Protein AF-A0A6J7C1I2-F1 (afdb_monomer_lite)

Radius of gyration: 15.37 Å; chains: 1; bounding box: 39×38×32 Å

Foldseek 3Di:
DPLVVVLLVLLVVLVVVLVVVCVVCVVVVNNVVQCPPPVCNVCVSLVSLLVVCVVVVDQSCVVVVPDDPDSSCSSNVSSVSSNVCNVVSVVVVVVVVVVVVD

Structure (mmCIF, N/CA/C/O backbone):
data_AF-A0A6J7C1I2-F1
#
_entry.id   AF-A0A6J7C1I2-F1
#
loop_
_atom_site.group_PDB
_atom_site.id
_atom_site.type_symbol
_atom_site.label_atom_id
_atom_site.label_alt_id
_atom_site.label_comp_id
_atom_site.label_asym_id
_atom_site.label_entity_id
_atom_site.label_seq_id
_atom_site.pdbx_PDB_ins_code
_atom_site.Cartn_x
_atom_site.Cartn_y
_atom_site.Cartn_z
_atom_site.occupancy
_atom_site.B_iso_or_equiv
_atom_site.auth_seq_id
_atom_site.auth_comp_id
_atom_site.auth_asym_id
_atom_site.auth_atom_id
_atom_site.pdbx_PDB_model_num
ATOM 1 N N . MET A 1 1 ? 11.509 5.685 -17.266 1.00 58.91 1 MET A N 1
ATOM 2 C CA . MET A 1 1 ? 12.083 6.932 -16.703 1.00 58.91 1 MET A CA 1
ATOM 3 C C . MET A 1 1 ? 10.887 7.762 -16.226 1.00 58.91 1 MET A C 1
ATOM 5 O O . MET A 1 1 ? 10.207 8.305 -17.073 1.00 58.91 1 MET A O 1
ATOM 9 N N . TYR A 1 2 ? 10.330 7.651 -15.015 1.00 68.88 2 TYR A N 1
ATOM 10 C CA . TYR A 1 2 ? 10.848 7.850 -13.654 1.00 68.88 2 TYR A CA 1
ATOM 11 C C . TYR A 1 2 ? 10.255 6.799 -12.698 1.00 68.88 2 TYR A C 1
ATOM 13 O O . TYR A 1 2 ? 9.382 7.084 -11.879 1.00 68.88 2 TYR A O 1
ATOM 21 N N . THR A 1 3 ? 10.678 5.547 -12.833 1.00 79.19 3 THR A N 1
ATOM 22 C CA . THR A 1 3 ? 9.947 4.428 -12.232 1.00 79.19 3 THR A CA 1
ATOM 23 C C . THR A 1 3 ? 9.939 4.455 -10.699 1.00 79.19 3 THR A C 1
ATOM 25 O O . THR A 1 3 ? 8.926 4.143 -10.086 1.00 79.19 3 THR A O 1
ATOM 28 N N . LEU A 1 4 ? 11.022 4.933 -10.076 1.00 80.12 4 LEU A N 1
ATOM 29 C CA . LEU A 1 4 ? 11.068 5.181 -8.628 1.00 80.12 4 LEU A CA 1
ATOM 30 C C . LEU A 1 4 ? 10.111 6.287 -8.187 1.00 80.12 4 LEU A C 1
ATOM 32 O O . LEU A 1 4 ? 9.401 6.121 -7.204 1.00 80.12 4 LEU A O 1
ATOM 36 N N . GLY A 1 5 ? 10.062 7.398 -8.929 1.00 81.44 5 GLY A N 1
ATOM 37 C CA . GLY A 1 5 ? 9.155 8.507 -8.631 1.00 81.44 5 GLY A CA 1
ATOM 38 C C . GLY A 1 5 ? 7.690 8.079 -8.692 1.00 81.44 5 GLY A C 1
ATOM 39 O O . GLY A 1 5 ? 6.905 8.457 -7.830 1.00 81.44 5 GLY A O 1
ATOM 40 N N . ALA A 1 6 ? 7.336 7.221 -9.653 1.00 84.12 6 ALA A N 1
ATOM 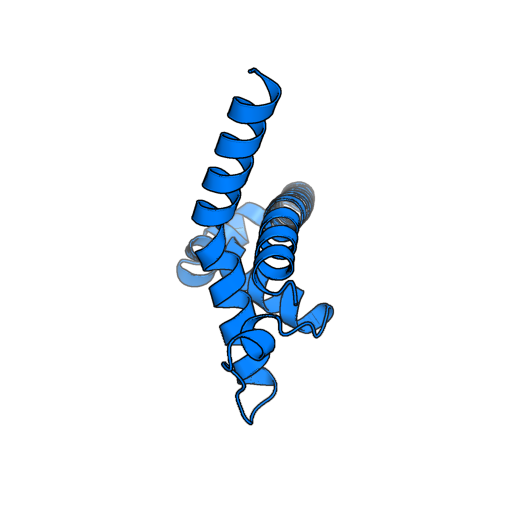41 C CA . ALA A 1 6 ? 5.994 6.655 -9.753 1.00 84.12 6 ALA A CA 1
ATOM 42 C C . ALA A 1 6 ? 5.640 5.768 -8.546 1.00 84.12 6 ALA A C 1
ATOM 44 O O . ALA A 1 6 ? 4.551 5.903 -7.997 1.00 84.12 6 ALA A O 1
ATOM 45 N N . ILE A 1 7 ? 6.559 4.905 -8.097 1.00 84.56 7 ILE A N 1
ATOM 46 C CA . ILE A 1 7 ? 6.351 4.056 -6.909 1.00 84.56 7 ILE A CA 1
ATOM 47 C C . ILE A 1 7 ? 6.175 4.922 -5.655 1.00 84.56 7 ILE A C 1
ATOM 49 O O . ILE A 1 7 ? 5.255 4.692 -4.875 1.00 84.56 7 ILE A O 1
ATOM 53 N N . LEU A 1 8 ? 6.999 5.962 -5.500 1.00 85.50 8 LEU A N 1
ATOM 54 C CA . LEU A 1 8 ? 6.903 6.903 -4.383 1.00 85.50 8 LEU A CA 1
ATOM 55 C C . LEU A 1 8 ? 5.574 7.665 -4.378 1.00 85.50 8 LEU A C 1
ATOM 57 O O . LEU A 1 8 ? 4.926 7.745 -3.337 1.00 85.50 8 LEU A O 1
ATOM 61 N N . LEU A 1 9 ? 5.132 8.180 -5.529 1.00 86.94 9 LEU A N 1
ATOM 62 C CA . LEU A 1 9 ? 3.836 8.856 -5.655 1.00 86.94 9 LEU A CA 1
ATOM 63 C C . LEU A 1 9 ? 2.673 7.920 -5.312 1.00 86.94 9 LEU A C 1
ATOM 65 O O . LEU A 1 9 ? 1.751 8.320 -4.602 1.00 86.94 9 LEU A O 1
ATOM 69 N N . LEU A 1 10 ? 2.732 6.665 -5.759 1.00 86.50 10 LEU A N 1
ATOM 70 C CA . LEU A 1 10 ? 1.720 5.659 -5.437 1.00 86.50 10 LEU A CA 1
ATOM 71 C C . LEU A 1 10 ? 1.730 5.285 -3.948 1.00 86.50 10 LEU A C 1
ATOM 73 O O . LEU A 1 10 ? 0.669 5.068 -3.371 1.00 86.50 10 LEU A O 1
ATOM 77 N N . ALA A 1 11 ? 2.892 5.273 -3.293 1.00 86.56 11 ALA A N 1
ATOM 78 C CA . ALA A 1 11 ? 2.994 5.045 -1.852 1.00 86.56 11 ALA A CA 1
ATOM 79 C C . ALA A 1 11 ? 2.446 6.220 -1.023 1.00 86.56 11 ALA A C 1
ATOM 81 O O . ALA A 1 11 ? 1.901 6.019 0.068 1.00 86.56 11 ALA A O 1
ATOM 82 N N . VAL A 1 12 ? 2.590 7.456 -1.516 1.00 88.19 12 VAL A N 1
ATOM 83 C CA . VAL A 1 12 ? 1.939 8.639 -0.926 1.00 88.19 12 VAL A CA 1
ATOM 84 C C . VAL A 1 12 ? 0.427 8.525 -1.082 1.00 88.19 12 VAL A C 1
ATOM 86 O O . VAL A 1 12 ? -0.295 8.651 -0.093 1.00 88.19 12 VAL A O 1
ATOM 89 N N . LEU A 1 13 ? -0.041 8.213 -2.294 1.00 87.06 13 LEU A N 1
A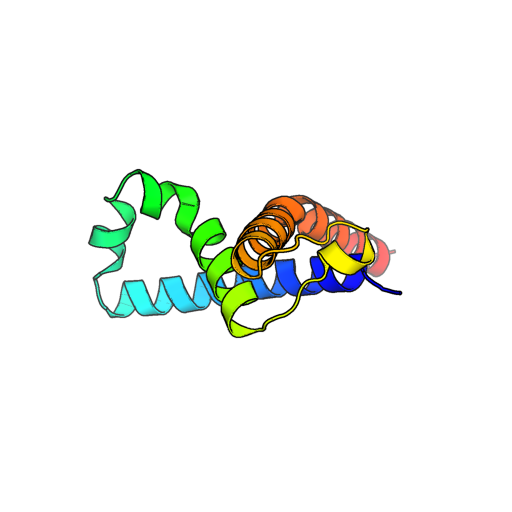TOM 90 C CA . LEU A 1 13 ? -1.459 8.024 -2.588 1.00 87.06 13 LEU A CA 1
ATOM 91 C C . LEU A 1 13 ? -2.077 6.920 -1.719 1.00 87.06 13 LEU A C 1
ATOM 93 O O . LEU A 1 13 ? -3.168 7.114 -1.192 1.00 87.06 13 LEU A O 1
ATOM 97 N N . LEU A 1 14 ? -1.362 5.808 -1.506 1.00 88.44 14 LEU A N 1
ATOM 98 C CA . LEU A 1 14 ? -1.798 4.720 -0.628 1.00 88.44 14 LEU A CA 1
ATOM 99 C C . LEU A 1 14 ? -2.138 5.222 0.776 1.00 88.44 14 LEU A C 1
ATOM 101 O O . LEU A 1 14 ? -3.173 4.843 1.311 1.00 88.44 14 LEU A O 1
ATOM 105 N N . GLY A 1 15 ? -1.298 6.086 1.354 1.00 87.00 15 GLY A N 1
ATOM 106 C CA . GLY A 1 15 ? -1.544 6.651 2.682 1.00 87.00 15 GLY A CA 1
ATOM 107 C C . GLY A 1 15 ? -2.879 7.392 2.753 1.00 87.00 15 GLY A C 1
ATOM 108 O O . GLY A 1 15 ? -3.708 7.081 3.602 1.00 87.00 15 GLY A O 1
ATOM 109 N N . GLY A 1 16 ? -3.126 8.297 1.800 1.00 86.75 16 GLY A N 1
ATOM 110 C CA . GLY A 1 16 ? -4.381 9.053 1.753 1.00 86.75 16 GLY A CA 1
ATOM 111 C C . GLY A 1 16 ? -5.605 8.180 1.460 1.00 86.75 16 GLY A C 1
ATOM 112 O O . GLY A 1 16 ? -6.659 8.364 2.062 1.00 86.75 16 GLY A O 1
ATOM 113 N N . VAL A 1 17 ? -5.479 7.193 0.570 1.00 87.19 17 VAL A N 1
ATOM 114 C CA . VAL A 1 17 ? -6.589 6.284 0.238 1.00 87.19 17 VAL A CA 1
ATOM 115 C C . VAL A 1 17 ? -6.966 5.407 1.433 1.00 87.19 17 VAL A C 1
ATOM 117 O O . VAL A 1 17 ? -8.156 5.219 1.685 1.00 87.19 17 VAL A O 1
ATOM 120 N N . VAL A 1 18 ? -5.986 4.897 2.186 1.00 88.69 18 VAL A N 1
ATOM 121 C CA . VAL A 1 18 ? -6.245 4.100 3.396 1.00 88.69 18 VAL A CA 1
ATOM 122 C C . VAL A 1 18 ? -6.995 4.930 4.439 1.00 88.69 18 VAL A C 1
ATOM 124 O O . VAL A 1 18 ? -8.006 4.461 4.951 1.00 88.69 18 VAL A O 1
ATOM 127 N N . GLU A 1 19 ? -6.584 6.178 4.687 1.00 87.75 19 GLU A N 1
ATOM 128 C CA . GLU A 1 19 ? -7.276 7.067 5.634 1.00 87.75 19 GLU A CA 1
ATOM 129 C C . GLU A 1 19 ? -8.731 7.344 5.235 1.00 87.75 19 GLU A C 1
ATOM 131 O O . GLU A 1 19 ? -9.632 7.288 6.076 1.00 87.75 19 GLU A O 1
ATOM 136 N N . VAL A 1 20 ? -8.987 7.597 3.948 1.00 88.12 20 VAL A N 1
ATOM 137 C CA . VAL A 1 20 ? -10.350 7.814 3.440 1.00 88.12 20 VAL A CA 1
ATOM 138 C C . VAL 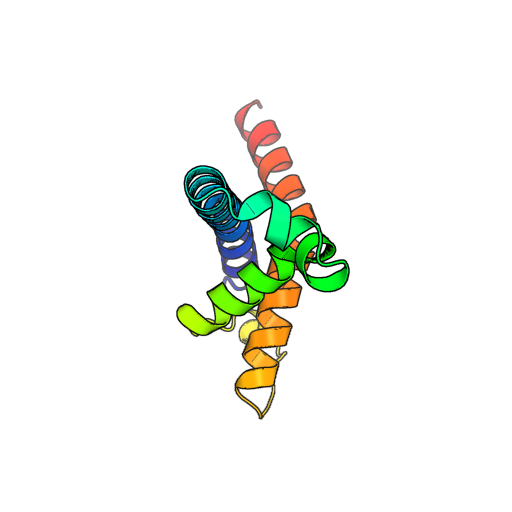A 1 20 ? -11.201 6.556 3.617 1.00 88.12 20 VAL A C 1
ATOM 140 O O . VAL A 1 20 ? -12.338 6.643 4.084 1.00 88.12 20 VAL A O 1
ATOM 143 N N . ILE A 1 21 ? -10.662 5.381 3.284 1.00 85.69 21 ILE A N 1
ATOM 144 C CA . ILE A 1 21 ? -11.377 4.109 3.450 1.00 85.69 21 ILE A CA 1
ATOM 145 C C . ILE A 1 21 ? -11.667 3.847 4.930 1.00 85.69 21 ILE A C 1
ATOM 147 O O . ILE A 1 21 ? -12.791 3.483 5.275 1.00 85.69 21 ILE A O 1
ATOM 151 N N . ASP A 1 22 ? -10.699 4.080 5.810 1.00 85.94 22 ASP A N 1
ATOM 152 C CA . ASP A 1 22 ? -10.870 3.882 7.247 1.00 85.94 22 ASP A CA 1
ATOM 153 C C . ASP A 1 22 ? -11.895 4.852 7.843 1.00 85.94 22 ASP A C 1
ATOM 155 O O . ASP A 1 22 ? -12.674 4.450 8.711 1.00 85.94 22 ASP A O 1
ATOM 159 N N . SER A 1 23 ? -11.947 6.093 7.350 1.00 85.19 23 SER A N 1
ATOM 160 C CA . SER A 1 23 ? -12.974 7.074 7.716 1.00 85.19 23 SER A CA 1
ATOM 161 C C . SER A 1 23 ? -14.374 6.608 7.300 1.00 85.19 23 SER A C 1
ATOM 163 O O . SER A 1 23 ? -15.306 6.628 8.107 1.00 85.19 23 SER A O 1
ATOM 165 N N . VAL A 1 24 ? -14.527 6.093 6.076 1.00 86.00 24 VAL A N 1
ATOM 166 C CA . VAL A 1 24 ? -15.804 5.541 5.590 1.00 86.00 24 VAL A CA 1
ATOM 167 C C . VAL A 1 24 ? -16.221 4.302 6.390 1.00 86.00 24 VAL A C 1
ATOM 169 O O . VAL A 1 24 ? -17.386 4.173 6.774 1.00 86.00 24 VAL A O 1
ATOM 172 N N . LEU A 1 25 ? -15.284 3.398 6.691 1.00 82.62 25 LEU A N 1
ATOM 173 C CA . LEU A 1 25 ? -15.553 2.202 7.497 1.00 82.62 25 LEU A CA 1
ATOM 174 C C . LEU A 1 25 ? -15.966 2.535 8.933 1.00 82.62 25 LEU A C 1
ATOM 176 O O . LEU A 1 25 ? -16.757 1.800 9.538 1.00 82.62 25 LEU A O 1
ATOM 180 N N . GLU A 1 26 ? -15.425 3.620 9.481 1.00 84.94 26 GLU A N 1
ATOM 181 C CA . GLU A 1 26 ? -15.778 4.132 10.800 1.00 84.94 26 GLU A CA 1
ATOM 182 C C . GLU A 1 26 ? -17.186 4.733 10.812 1.00 84.94 26 GLU A C 1
ATOM 184 O O . GLU A 1 26 ? -17.998 4.350 11.658 1.00 84.94 26 GLU A O 1
ATOM 189 N N . LEU A 1 27 ? -17.524 5.563 9.818 1.00 85.94 27 LEU A N 1
ATOM 190 C CA . LEU A 1 27 ? -18.879 6.096 9.625 1.00 85.94 27 LEU A CA 1
ATOM 191 C C . LEU A 1 27 ? -19.923 4.979 9.479 1.00 85.94 27 LEU A C 1
ATOM 193 O O . LEU A 1 27 ? -21.018 5.068 10.034 1.00 85.94 27 LEU A O 1
ATOM 197 N N . ALA A 1 28 ? -19.570 3.896 8.786 1.00 84.38 28 ALA A N 1
ATOM 198 C CA . ALA A 1 28 ? -20.443 2.741 8.596 1.00 84.38 28 ALA A CA 1
ATOM 199 C C . ALA A 1 28 ? -20.536 1.814 9.829 1.00 84.38 28 ALA A C 1
ATOM 201 O O . ALA A 1 28 ? -21.302 0.852 9.808 1.00 84.38 28 ALA A O 1
ATOM 202 N N . LYS A 1 29 ? -19.763 2.059 10.900 1.00 81.06 29 LYS A N 1
ATOM 203 C CA . LYS A 1 29 ? -19.627 1.185 12.089 1.00 81.06 29 LYS A CA 1
ATOM 204 C C . LYS A 1 29 ? -19.173 -0.255 11.787 1.00 81.06 29 LYS A C 1
ATOM 206 O O . LYS A 1 29 ? -19.255 -1.123 12.655 1.00 81.06 29 LYS A O 1
ATOM 211 N N . VAL A 1 30 ? -18.650 -0.523 10.589 1.00 79.50 30 VAL A N 1
ATOM 212 C CA . VAL A 1 30 ? -18.189 -1.863 10.163 1.00 79.50 30 VAL A CA 1
ATOM 213 C C . VAL A 1 30 ? -16.699 -2.064 10.455 1.00 79.50 30 VAL A C 1
ATOM 215 O O . VAL A 1 30 ? -16.221 -3.198 10.495 1.00 79.50 30 VAL A O 1
ATOM 218 N N . LYS A 1 31 ? -15.961 -0.986 10.759 1.00 71.94 31 LYS A N 1
ATOM 219 C CA . LYS A 1 31 ? -14.530 -1.023 11.109 1.00 71.94 31 LYS A CA 1
ATOM 220 C C . LYS A 1 31 ? -14.202 -2.079 12.168 1.00 71.94 31 LYS A C 1
ATOM 222 O O . LYS A 1 31 ? -13.273 -2.853 11.982 1.00 71.94 31 LYS A O 1
ATOM 227 N N . ALA A 1 32 ? -15.018 -2.183 13.220 1.00 69.19 32 ALA A N 1
ATOM 228 C CA . ALA A 1 32 ? -14.827 -3.146 14.309 1.00 69.19 32 ALA A CA 1
ATOM 229 C C . ALA A 1 32 ? -15.040 -4.618 13.905 1.00 69.19 32 ALA A C 1
ATOM 231 O O . ALA A 1 32 ? -14.609 -5.518 14.623 1.00 69.19 32 ALA A O 1
ATOM 232 N N . ILE A 1 33 ? -15.727 -4.879 12.792 1.00 73.62 33 ILE A N 1
ATOM 233 C CA . ILE A 1 33 ? -15.925 -6.227 12.245 1.00 73.62 33 ILE A CA 1
ATOM 234 C C . ILE A 1 33 ? -14.739 -6.588 11.347 1.00 73.62 33 ILE A C 1
ATOM 236 O O . ILE A 1 33 ? -14.195 -7.685 11.456 1.00 73.62 33 ILE A O 1
ATOM 240 N N . VAL A 1 34 ? -14.293 -5.646 10.512 1.00 70.75 34 VAL A N 1
ATOM 241 C CA . VAL A 1 34 ? -13.159 -5.837 9.594 1.00 70.75 34 VAL A CA 1
ATOM 242 C C . VAL A 1 34 ? -11.850 -6.039 10.359 1.00 70.75 34 VAL A C 1
ATOM 244 O O . VAL A 1 34 ? -11.090 -6.951 10.040 1.00 70.75 34 VAL A O 1
ATOM 247 N N . THR A 1 35 ? -11.605 -5.263 11.417 1.00 68.62 35 THR A N 1
ATOM 248 C CA . THR A 1 35 ? -10.373 -5.382 12.217 1.00 68.62 35 THR A CA 1
ATOM 249 C C . THR A 1 35 ? -10.309 -6.646 13.072 1.00 68.62 35 THR A C 1
ATOM 251 O O . THR A 1 35 ? -9.223 -7.041 13.486 1.00 68.62 35 THR A O 1
ATOM 254 N N . LYS A 1 36 ? -11.443 -7.318 13.314 1.00 73.88 36 LYS A N 1
ATOM 255 C CA . LYS A 1 36 ? -11.490 -8.603 14.033 1.00 73.88 36 LYS A CA 1
ATOM 256 C C . LYS A 1 36 ? -11.113 -9.801 13.167 1.00 73.88 36 LYS A C 1
ATOM 258 O O . LYS A 1 36 ? -10.875 -10.878 13.709 1.00 73.88 36 LYS A O 1
ATOM 263 N N . LEU A 1 37 ? -11.062 -9.645 11.845 1.00 78.62 37 LEU A N 1
ATOM 264 C CA . LEU A 1 37 ? -10.620 -10.707 10.949 1.00 78.62 37 LEU A CA 1
ATOM 265 C C . LEU A 1 37 ? -9.083 -10.740 10.939 1.00 78.62 37 LEU A C 1
ATOM 267 O O . LEU A 1 37 ? -8.473 -9.786 10.461 1.00 78.62 37 LEU A O 1
ATOM 271 N N . PRO A 1 38 ? -8.437 -11.814 11.427 1.00 63.94 38 PRO A N 1
ATOM 272 C CA . PRO A 1 38 ? -7.003 -11.811 11.724 1.00 63.94 38 PRO A CA 1
ATOM 273 C C . PRO A 1 38 ? -6.118 -11.532 10.501 1.00 63.94 38 PRO A C 1
ATOM 275 O O . PRO A 1 38 ? -5.157 -10.783 10.604 1.00 63.94 38 PRO A O 1
ATOM 278 N N . VAL A 1 39 ? -6.458 -12.070 9.327 1.00 72.88 39 VAL A N 1
ATOM 279 C CA . VAL A 1 39 ? -5.670 -11.873 8.093 1.00 72.88 39 VAL A CA 1
ATOM 280 C C . VAL A 1 39 ? -5.986 -10.534 7.418 1.00 72.88 39 VAL A C 1
ATOM 282 O O . VAL A 1 39 ? -5.098 -9.874 6.886 1.00 72.88 39 VAL A O 1
ATOM 285 N N . ILE A 1 40 ? -7.253 -10.118 7.449 1.00 73.44 40 ILE A N 1
ATOM 286 C CA . ILE A 1 40 ? -7.731 -8.927 6.733 1.00 73.44 40 ILE A CA 1
ATOM 287 C C . ILE A 1 40 ? -7.399 -7.655 7.515 1.00 73.44 40 ILE A C 1
ATOM 289 O O . ILE A 1 40 ? -6.916 -6.688 6.932 1.00 73.44 40 ILE A O 1
ATOM 293 N N . GLY A 1 41 ? -7.596 -7.669 8.833 1.00 69.25 41 GLY A N 1
ATOM 294 C CA . GLY A 1 41 ? -7.258 -6.554 9.710 1.00 69.25 41 GLY A CA 1
ATOM 295 C C . GLY A 1 41 ? -5.750 -6.308 9.797 1.00 69.25 41 GLY A C 1
ATOM 296 O O . GLY A 1 41 ? -5.322 -5.160 9.731 1.00 69.25 41 GLY A O 1
ATOM 297 N N . ALA A 1 42 ? -4.934 -7.368 9.878 1.00 75.81 42 ALA A N 1
ATOM 298 C CA . ALA A 1 42 ? -3.477 -7.239 9.996 1.00 75.81 42 ALA A CA 1
ATOM 299 C C . ALA A 1 42 ? -2.796 -6.710 8.720 1.00 75.81 42 ALA A C 1
ATOM 301 O O . ALA A 1 42 ? -1.736 -6.091 8.796 1.00 75.81 42 ALA A O 1
ATOM 302 N N . HIS A 1 43 ? -3.400 -6.929 7.548 1.00 83.88 43 HIS A N 1
ATOM 303 C CA . HIS A 1 43 ? -2.821 -6.569 6.249 1.00 83.88 43 HIS A CA 1
ATOM 304 C C . HIS A 1 43 ? -3.722 -5.637 5.430 1.00 83.88 43 HIS A C 1
ATOM 306 O O . HIS A 1 43 ? -3.669 -5.623 4.200 1.00 83.88 43 HIS A O 1
ATOM 312 N N . TRP A 1 44 ? -4.533 -4.823 6.103 1.00 83.94 44 TRP A N 1
ATOM 313 C CA . TRP A 1 44 ? -5.528 -3.961 5.467 1.00 83.94 44 TRP A CA 1
ATOM 314 C C . TRP A 1 44 ? -4.937 -3.025 4.399 1.00 83.94 44 TRP A C 1
ATOM 316 O O . TRP A 1 44 ? -5.404 -2.984 3.261 1.00 83.94 44 TRP A O 1
ATOM 326 N N . ALA A 1 45 ? -3.827 -2.356 4.718 1.00 85.06 45 ALA A N 1
ATOM 327 C CA . ALA A 1 45 ? -3.126 -1.475 3.783 1.00 85.06 45 ALA A CA 1
ATOM 328 C C . ALA A 1 45 ? -2.542 -2.218 2.564 1.00 85.06 45 ALA A C 1
ATOM 330 O O . ALA A 1 45 ? -2.489 -1.658 1.469 1.00 85.06 45 ALA A O 1
ATOM 331 N N . LEU A 1 46 ? -2.147 -3.487 2.717 1.00 88.75 46 LEU A N 1
ATOM 332 C CA . LEU A 1 46 ? -1.689 -4.318 1.600 1.00 88.75 46 LEU A CA 1
ATOM 333 C C . LEU A 1 46 ? -2.853 -4.655 0.662 1.00 88.75 46 LEU A C 1
ATOM 335 O O . LEU A 1 46 ? -2.717 -4.534 -0.554 1.00 88.75 46 LEU A O 1
ATOM 339 N N . ILE A 1 47 ? -4.007 -5.025 1.224 1.00 89.25 47 ILE A N 1
ATOM 340 C CA . ILE A 1 47 ? -5.227 -5.311 0.457 1.00 89.25 47 ILE A CA 1
ATOM 341 C C . ILE A 1 47 ? -5.639 -4.076 -0.348 1.00 89.25 47 ILE A C 1
ATOM 343 O O . ILE A 1 47 ? -5.863 -4.168 -1.555 1.00 89.25 47 ILE A O 1
ATOM 347 N N . ILE A 1 48 ? -5.667 -2.909 0.298 1.00 88.50 48 ILE A N 1
ATOM 348 C CA . ILE A 1 48 ? -5.986 -1.636 -0.355 1.00 88.50 48 ILE A CA 1
ATOM 349 C C . ILE A 1 48 ? -4.971 -1.316 -1.457 1.00 88.50 48 ILE A C 1
ATOM 351 O O . ILE A 1 48 ? -5.367 -0.904 -2.544 1.00 88.50 48 ILE A O 1
ATOM 355 N N . SER A 1 49 ? -3.680 -1.555 -1.224 1.00 89.88 49 SER A N 1
ATOM 356 C CA . SER A 1 49 ? -2.639 -1.342 -2.235 1.00 89.88 49 SER A CA 1
ATOM 357 C C . SER A 1 49 ? -2.851 -2.201 -3.486 1.00 89.88 49 SER A C 1
ATOM 359 O O . SER A 1 49 ? -2.793 -1.701 -4.611 1.00 89.88 49 SER A O 1
ATOM 361 N N . ILE A 1 50 ? -3.171 -3.484 -3.307 1.00 90.44 50 ILE A N 1
ATOM 362 C CA . ILE A 1 50 ? -3.462 -4.406 -4.414 1.00 90.44 50 ILE A CA 1
ATOM 363 C C . ILE A 1 50 ? -4.732 -3.972 -5.164 1.00 90.44 50 ILE A C 1
ATOM 365 O O . ILE A 1 50 ? -4.735 -3.931 -6.397 1.00 90.44 50 ILE A O 1
ATOM 369 N N . LEU A 1 51 ? -5.791 -3.585 -4.444 1.00 90.50 51 LEU A N 1
ATOM 370 C CA . LEU A 1 51 ? -7.028 -3.060 -5.038 1.00 90.50 51 LEU A CA 1
ATOM 371 C C . LEU A 1 51 ? -6.790 -1.769 -5.829 1.00 90.50 51 LEU A C 1
ATOM 373 O O . LEU A 1 51 ? -7.358 -1.581 -6.904 1.00 90.50 51 LEU A O 1
ATOM 377 N N . MET A 1 52 ? -5.922 -0.893 -5.329 1.00 90.12 52 MET A N 1
ATOM 378 C CA . MET A 1 52 ? -5.573 0.355 -5.995 1.00 90.12 52 MET A CA 1
ATOM 379 C C . MET A 1 52 ? -4.859 0.096 -7.325 1.00 90.12 52 MET A C 1
ATOM 381 O O . MET A 1 52 ? -5.221 0.683 -8.343 1.00 90.12 52 MET A O 1
ATOM 385 N N . VAL A 1 53 ? -3.883 -0.816 -7.343 1.00 90.88 53 VAL A N 1
ATOM 386 C CA . VAL A 1 53 ? -3.187 -1.222 -8.576 1.00 90.88 53 VAL A CA 1
ATOM 387 C C . VAL A 1 53 ? -4.150 -1.874 -9.559 1.00 90.88 53 VAL A C 1
ATOM 389 O O . VAL A 1 53 ? -4.079 -1.613 -10.761 1.00 90.88 53 VAL A O 1
ATOM 392 N N . TRP A 1 54 ? -5.070 -2.695 -9.057 1.00 91.06 54 TRP A N 1
ATOM 393 C CA . TRP A 1 54 ? -6.099 -3.319 -9.877 1.00 91.06 54 TRP A CA 1
ATOM 394 C C . TRP A 1 54 ? -7.001 -2.284 -10.564 1.00 91.06 54 TRP A C 1
ATOM 396 O O . TRP A 1 54 ? -7.251 -2.395 -11.766 1.00 91.06 54 TRP A O 1
ATOM 406 N N . LEU A 1 55 ? -7.438 -1.256 -9.828 1.00 88.12 55 LEU A N 1
ATOM 407 C CA . LEU A 1 55 ? -8.303 -0.191 -10.340 1.00 88.12 55 L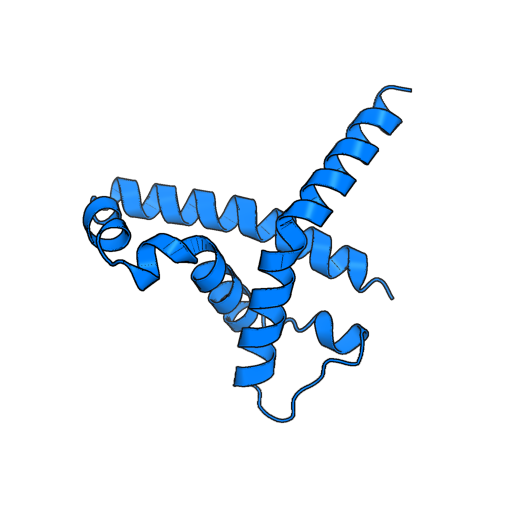EU A CA 1
ATOM 408 C C . LEU A 1 55 ? -7.568 0.729 -11.325 1.00 88.12 55 LEU A C 1
ATOM 410 O O . LEU A 1 55 ? -8.087 1.030 -12.399 1.00 88.12 55 LEU A O 1
ATOM 414 N N . LEU A 1 56 ? -6.355 1.157 -10.970 1.00 85.38 56 LEU A N 1
ATOM 415 C CA . LEU A 1 56 ? -5.551 2.083 -11.771 1.00 85.38 56 LEU A CA 1
ATOM 416 C C . LEU A 1 56 ? -4.886 1.408 -12.979 1.00 85.38 56 LEU A C 1
ATOM 418 O O . LEU A 1 56 ? -4.446 2.106 -13.891 1.00 85.38 56 LEU A O 1
ATOM 422 N N . LYS A 1 57 ? -4.788 0.070 -12.985 1.00 85.19 57 LYS A N 1
ATOM 423 C CA . LYS A 1 57 ? -4.098 -0.739 -14.011 1.00 85.19 57 LYS A CA 1
ATOM 424 C C . LYS A 1 57 ? -2.690 -0.220 -14.331 1.00 85.19 57 LYS A C 1
ATOM 426 O O . LY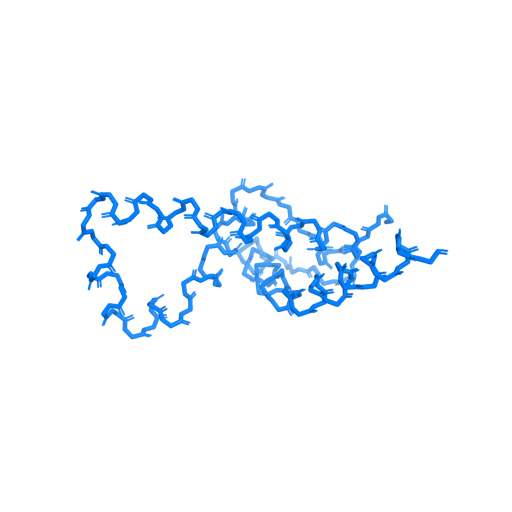S A 1 57 ? -2.246 -0.250 -15.476 1.00 85.19 57 LYS A O 1
ATOM 431 N N . SER A 1 58 ? -1.999 0.271 -13.303 1.00 80.94 58 SER A N 1
ATOM 432 C CA . SER A 1 58 ? -0.654 0.833 -13.401 1.00 80.94 58 SER A CA 1
ATOM 433 C C . SER A 1 58 ? 0.359 -0.138 -12.805 1.00 80.94 58 SER A C 1
ATOM 435 O O . SER A 1 58 ? 0.236 -0.523 -11.644 1.00 80.94 58 SER A O 1
ATOM 437 N N . TYR A 1 59 ? 1.361 -0.528 -13.598 1.00 86.50 59 TYR A N 1
ATOM 438 C CA . TYR A 1 59 ? 2.359 -1.540 -13.232 1.00 86.50 59 TYR A CA 1
ATOM 439 C C . TYR A 1 59 ? 3.773 -0.940 -13.207 1.00 86.50 59 TYR A C 1
ATOM 441 O O . TYR A 1 59 ? 4.581 -1.217 -14.099 1.00 86.50 59 TYR A O 1
ATOM 449 N N . PRO A 1 60 ? 4.097 -0.084 -12.220 1.00 83.06 60 PRO A N 1
ATOM 450 C CA . PRO A 1 60 ? 5.395 0.582 -12.159 1.00 83.06 60 PRO A CA 1
ATOM 451 C C . PRO A 1 60 ? 6.579 -0.396 -12.089 1.00 83.06 60 PRO A C 1
ATOM 453 O O . PRO A 1 60 ? 7.622 -0.119 -12.672 1.00 83.06 60 PRO A O 1
ATOM 456 N N . ALA A 1 61 ? 6.434 -1.566 -11.466 1.00 84.31 61 ALA A N 1
ATOM 457 C CA . ALA A 1 61 ? 7.482 -2.585 -11.384 1.00 84.31 61 ALA A CA 1
ATOM 458 C C . ALA A 1 61 ? 7.914 -3.119 -12.764 1.00 84.31 61 ALA A C 1
ATOM 460 O O . ALA A 1 61 ? 9.061 -3.536 -12.929 1.00 84.31 61 ALA A O 1
ATOM 461 N N . GLY A 1 62 ? 7.060 -3.003 -13.788 1.00 84.06 62 GLY A N 1
ATOM 462 C CA . GLY A 1 62 ? 7.430 -3.346 -15.161 1.00 84.06 62 GLY A CA 1
ATOM 463 C C . GLY A 1 62 ? 8.591 -2.500 -15.692 1.00 84.06 62 GLY A C 1
ATOM 464 O O . GLY A 1 62 ? 9.434 -2.996 -16.434 1.00 84.06 62 GLY A O 1
ATOM 465 N N . GLY A 1 63 ? 8.730 -1.253 -15.229 1.00 82.00 63 GLY A N 1
ATOM 466 C CA . GLY A 1 63 ? 9.881 -0.411 -15.565 1.00 82.00 63 GLY A CA 1
ATOM 467 C C . GLY A 1 63 ? 11.195 -0.827 -14.886 1.00 82.00 63 GLY A C 1
ATOM 468 O O . GLY A 1 63 ? 12.207 -0.173 -15.121 1.00 82.00 63 GLY A O 1
ATOM 469 N N . TRP A 1 64 ? 11.170 -1.857 -14.032 1.00 81.69 64 TRP A N 1
ATOM 470 C CA . TRP A 1 64 ? 12.325 -2.511 -13.396 1.00 81.69 64 TRP A CA 1
ATOM 471 C C . TRP A 1 64 ? 12.555 -3.929 -13.946 1.00 81.69 64 TRP A C 1
ATOM 473 O O . TRP A 1 64 ? 13.362 -4.677 -13.404 1.00 81.69 64 TRP A O 1
ATOM 483 N N . GLY A 1 65 ? 11.837 -4.320 -15.004 1.00 81.62 65 GLY A N 1
ATOM 484 C CA . GLY A 1 65 ? 11.902 -5.669 -15.570 1.00 81.62 65 GLY A CA 1
ATOM 485 C C . GLY A 1 65 ? 11.078 -6.712 -14.809 1.00 81.62 65 GLY A C 1
ATOM 486 O O . GLY A 1 65 ? 11.070 -7.873 -15.203 1.00 81.62 65 GLY A O 1
ATOM 487 N N . LEU A 1 66 ? 10.346 -6.318 -13.760 1.00 83.94 66 LEU A N 1
ATOM 488 C CA . LEU A 1 66 ? 9.401 -7.194 -13.066 1.00 83.94 66 LEU A CA 1
ATOM 489 C C . LEU A 1 66 ? 8.068 -7.192 -13.818 1.00 83.94 66 LEU A C 1
ATOM 491 O O . LEU A 1 66 ? 7.138 -6.458 -13.475 1.00 83.94 66 LEU A O 1
ATOM 495 N N . VAL A 1 67 ? 8.015 -7.991 -14.881 1.00 85.56 67 VAL A N 1
ATOM 496 C CA . VAL A 1 67 ? 6.828 -8.197 -15.713 1.00 85.56 67 VAL A CA 1
ATOM 497 C C . VAL A 1 67 ? 6.460 -9.669 -15.658 1.00 85.56 67 VAL A C 1
ATOM 499 O O . VAL A 1 67 ? 7.281 -10.531 -15.961 1.00 85.56 67 VAL A O 1
ATOM 502 N N . PHE A 1 68 ? 5.218 -9.944 -15.285 1.00 87.44 68 PHE A N 1
ATOM 503 C CA . PHE A 1 68 ? 4.677 -11.298 -15.234 1.00 87.44 68 PHE A CA 1
ATOM 504 C C . PHE A 1 68 ? 3.759 -11.548 -16.433 1.00 87.44 68 PHE A C 1
ATOM 506 O O . PHE A 1 68 ? 3.153 -10.608 -16.954 1.00 87.44 68 PHE A O 1
ATOM 513 N N . GLU A 1 69 ? 3.631 -12.798 -16.877 1.00 85.44 69 GLU A N 1
ATOM 514 C CA . GLU A 1 69 ? 2.756 -13.146 -18.010 1.00 85.44 69 GLU A CA 1
ATOM 515 C C . GLU A 1 69 ? 1.280 -12.927 -17.658 1.00 85.44 69 GLU A C 1
ATOM 517 O O . GLU A 1 69 ? 0.485 -12.432 -18.463 1.00 85.44 69 GLU A O 1
ATOM 522 N N . ASN A 1 70 ? 0.914 -13.233 -16.413 1.00 88.31 70 ASN A N 1
ATOM 523 C CA . ASN A 1 70 ? -0.453 -13.115 -15.947 1.00 88.31 70 ASN A CA 1
ATOM 524 C C . ASN A 1 70 ? -0.761 -11.715 -15.401 1.00 88.31 70 ASN A C 1
ATOM 526 O O . ASN A 1 70 ? -0.023 -11.121 -14.610 1.00 88.31 70 ASN A O 1
ATOM 530 N N . LYS A 1 71 ? -1.937 -11.188 -15.763 1.00 85.75 71 LYS A N 1
ATOM 531 C CA . LYS A 1 71 ? -2.400 -9.868 -15.297 1.00 85.75 71 LYS A CA 1
ATOM 532 C C . LYS A 1 71 ? -2.592 -9.809 -13.781 1.00 85.75 71 LYS A C 1
ATOM 534 O O . LYS A 1 71 ? -2.324 -8.776 -13.177 1.00 85.75 71 LYS A O 1
ATOM 539 N N . TRP A 1 72 ? -3.051 -10.899 -13.168 1.00 87.19 72 TRP A N 1
ATOM 540 C CA . TRP A 1 72 ? -3.293 -10.949 -11.725 1.00 87.19 72 TRP A CA 1
ATOM 541 C C . TRP A 1 72 ? -1.981 -10.913 -10.923 1.00 87.19 72 TRP A C 1
ATOM 543 O O . TRP A 1 72 ? -1.915 -10.225 -9.909 1.00 87.19 72 TRP A O 1
ATOM 553 N N . GLU A 1 73 ? -0.918 -11.555 -11.420 1.00 88.75 73 GLU A N 1
ATOM 554 C CA . GLU A 1 73 ? 0.415 -11.541 -10.797 1.00 88.75 73 GLU A CA 1
ATOM 555 C C . GLU A 1 73 ? 0.991 -10.129 -10.794 1.00 88.75 73 GLU A C 1
ATOM 557 O O . GLU A 1 73 ? 1.423 -9.631 -9.755 1.00 88.75 73 GLU A O 1
ATOM 562 N N . ASN A 1 74 ? 0.895 -9.428 -11.929 1.00 90.62 74 ASN A N 1
ATOM 563 C CA . ASN A 1 74 ? 1.325 -8.035 -12.011 1.00 90.62 74 ASN A CA 1
ATOM 564 C C . ASN A 1 74 ? 0.577 -7.150 -11.007 1.00 90.62 74 ASN A C 1
ATOM 566 O O . ASN A 1 74 ? 1.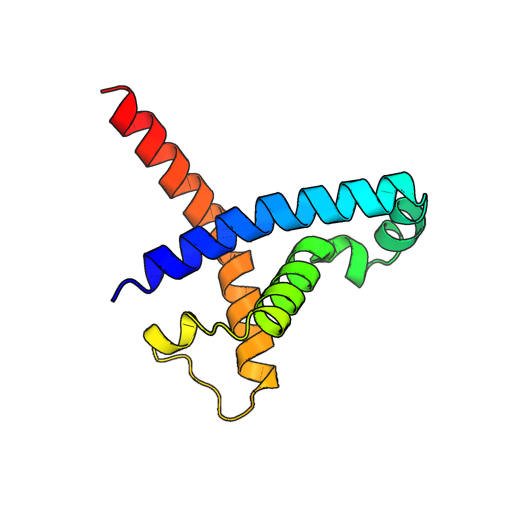195 -6.299 -10.374 1.00 90.62 74 ASN A O 1
ATOM 570 N N . VAL A 1 75 ? -0.729 -7.351 -10.822 1.00 90.38 75 VAL A N 1
ATOM 571 C CA . VAL A 1 75 ? -1.523 -6.584 -9.848 1.00 90.38 75 VAL A CA 1
ATOM 572 C C . VAL A 1 75 ? -1.039 -6.823 -8.415 1.00 90.38 75 VAL A C 1
ATOM 574 O O . VAL A 1 75 ? -0.780 -5.864 -7.687 1.00 90.38 75 VAL A O 1
ATOM 577 N N . VAL A 1 76 ? -0.874 -8.087 -8.020 1.00 90.38 76 VAL A N 1
ATOM 578 C CA . VAL A 1 76 ? -0.460 -8.451 -6.657 1.00 90.38 76 VAL A CA 1
ATOM 579 C C . VAL A 1 76 ? 0.959 -7.966 -6.365 1.00 90.38 76 VAL A C 1
ATOM 581 O O . VAL A 1 76 ? 1.194 -7.336 -5.333 1.00 90.38 76 VAL A O 1
ATOM 584 N N . VAL A 1 77 ? 1.898 -8.199 -7.284 1.00 90.56 77 VAL A N 1
ATOM 585 C CA . VAL A 1 77 ? 3.311 -7.855 -7.083 1.00 90.56 77 VAL A CA 1
ATOM 586 C C . VAL A 1 77 ? 3.516 -6.344 -7.035 1.00 90.56 77 VAL A C 1
ATOM 588 O O . VAL A 1 77 ? 4.201 -5.846 -6.144 1.00 90.56 77 VAL A O 1
ATOM 591 N N . ASN A 1 78 ? 2.880 -5.585 -7.930 1.00 91.19 78 ASN A N 1
ATOM 592 C CA . ASN A 1 78 ? 2.974 -4.125 -7.891 1.00 91.19 78 ASN A CA 1
ATOM 593 C C . ASN A 1 78 ? 2.325 -3.554 -6.621 1.00 91.19 78 ASN A C 1
ATOM 595 O O . ASN A 1 78 ? 2.895 -2.652 -6.009 1.00 91.19 78 ASN A O 1
ATOM 599 N N . GLY A 1 79 ? 1.189 -4.108 -6.178 1.00 89.56 79 GLY A N 1
ATOM 600 C CA . GLY A 1 79 ? 0.553 -3.713 -4.918 1.00 89.56 79 GLY A CA 1
ATOM 601 C C . GLY A 1 79 ? 1.447 -3.976 -3.703 1.00 89.56 79 GLY A C 1
ATOM 602 O O . GLY A 1 79 ? 1.586 -3.110 -2.834 1.00 89.56 79 GLY A O 1
ATOM 603 N N . ALA A 1 80 ? 2.119 -5.128 -3.667 1.00 90.75 80 ALA A N 1
ATOM 604 C CA . ALA A 1 80 ? 3.070 -5.467 -2.613 1.00 90.75 80 ALA A CA 1
ATOM 605 C C . ALA A 1 80 ? 4.306 -4.551 -2.618 1.00 90.75 80 ALA A C 1
ATOM 607 O O . ALA A 1 80 ? 4.746 -4.120 -1.555 1.00 90.75 80 ALA A O 1
ATOM 608 N N . ILE A 1 81 ? 4.832 -4.196 -3.795 1.00 90.75 81 ILE A N 1
ATOM 609 C CA . ILE A 1 81 ? 5.977 -3.281 -3.929 1.00 90.75 81 ILE A CA 1
ATOM 610 C C . ILE A 1 81 ? 5.617 -1.870 -3.454 1.00 90.75 81 ILE A C 1
ATOM 612 O O . ILE A 1 81 ? 6.385 -1.265 -2.709 1.00 90.75 81 ILE A O 1
ATOM 616 N N . ILE A 1 82 ? 4.446 -1.351 -3.836 1.00 90.81 82 ILE A N 1
ATOM 617 C CA . ILE A 1 82 ? 3.984 -0.030 -3.384 1.00 90.81 82 ILE A CA 1
ATOM 618 C C . ILE A 1 82 ? 3.844 -0.016 -1.860 1.00 90.81 82 ILE A C 1
ATOM 620 O O . ILE A 1 82 ? 4.366 0.889 -1.210 1.00 90.81 82 ILE A O 1
ATOM 624 N N . TYR A 1 83 ? 3.233 -1.050 -1.275 1.00 91.31 83 TYR A N 1
ATOM 625 C CA . TYR A 1 83 ? 3.132 -1.182 0.179 1.00 91.31 83 TYR A CA 1
ATOM 626 C C . TYR A 1 83 ? 4.516 -1.280 0.849 1.00 91.31 83 TYR A C 1
ATOM 628 O O . TYR A 1 83 ? 4.802 -0.559 1.803 1.00 91.31 83 TYR A O 1
ATOM 636 N N . GLY A 1 84 ? 5.418 -2.099 0.303 1.00 88.19 84 GLY A N 1
ATOM 637 C CA . GLY A 1 84 ? 6.793 -2.236 0.793 1.00 88.19 84 GLY A CA 1
ATOM 638 C C . GLY A 1 84 ? 7.637 -0.966 0.648 1.00 88.19 84 GLY A C 1
ATOM 639 O O . GLY A 1 84 ? 8.641 -0.815 1.338 1.00 88.19 84 GLY A O 1
ATOM 640 N N . SER A 1 85 ? 7.225 -0.026 -0.205 1.00 89.44 85 SER A N 1
ATOM 641 C CA . SER A 1 85 ? 7.910 1.254 -0.407 1.00 89.44 85 SER A CA 1
ATOM 642 C C . SER A 1 85 ? 7.474 2.363 0.559 1.00 89.44 85 SER A C 1
ATOM 644 O O . SER A 1 85 ? 8.013 3.468 0.490 1.00 89.44 85 SER A O 1
ATOM 646 N N . ILE A 1 86 ? 6.557 2.094 1.498 1.00 88.75 86 ILE A N 1
ATOM 647 C CA . ILE A 1 86 ? 6.148 3.073 2.522 1.00 88.75 86 ILE A CA 1
ATOM 648 C C . ILE A 1 86 ? 7.352 3.625 3.317 1.00 88.75 86 ILE A C 1
ATOM 650 O O . ILE A 1 86 ? 7.483 4.848 3.376 1.00 88.75 86 ILE A O 1
ATOM 654 N N . PRO A 1 87 ? 8.296 2.807 3.828 1.00 88.50 87 PRO A N 1
ATOM 655 C CA . PRO A 1 87 ? 9.471 3.336 4.526 1.00 88.50 87 PRO A CA 1
ATOM 656 C C . PRO A 1 87 ? 10.361 4.202 3.623 1.00 88.50 87 PRO A C 1
ATOM 658 O O . PRO A 1 87 ? 10.974 5.167 4.078 1.00 88.50 87 PRO A O 1
ATOM 661 N N . LEU A 1 88 ? 10.417 3.883 2.324 1.00 86.69 88 LEU A N 1
ATOM 662 C CA . LEU A 1 88 ? 11.172 4.662 1.344 1.00 86.69 88 LEU A CA 1
ATOM 663 C C . LEU A 1 88 ? 10.525 6.032 1.117 1.00 86.69 88 LEU A C 1
ATOM 665 O O . LEU A 1 88 ? 11.227 7.043 1.099 1.00 86.69 88 LEU A O 1
ATOM 669 N N . LYS A 1 89 ? 9.192 6.079 0.997 1.00 88.44 89 LYS A N 1
ATOM 670 C CA . LYS A 1 89 ? 8.429 7.333 0.964 1.00 88.44 89 LYS A CA 1
ATOM 671 C C . LYS A 1 89 ? 8.745 8.189 2.187 1.00 88.44 89 LYS A C 1
ATOM 673 O O . LYS A 1 89 ? 9.062 9.365 2.025 1.00 88.44 89 LYS A O 1
ATOM 678 N N . ASP A 1 90 ? 8.703 7.613 3.383 1.00 89.00 90 ASP A N 1
ATOM 679 C CA . ASP A 1 90 ? 8.918 8.363 4.624 1.00 89.00 90 ASP A CA 1
ATOM 680 C C . ASP A 1 90 ? 10.347 8.929 4.705 1.00 89.00 90 ASP A C 1
ATOM 682 O O . ASP A 1 90 ? 10.547 10.089 5.078 1.00 89.00 90 ASP A O 1
ATOM 686 N N . ALA A 1 91 ? 11.345 8.156 4.264 1.00 89.50 91 ALA A N 1
ATOM 687 C CA . ALA A 1 91 ? 12.726 8.620 4.154 1.00 89.50 91 ALA A CA 1
ATOM 688 C C . ALA A 1 91 ? 12.874 9.778 3.152 1.00 89.50 91 ALA A C 1
ATOM 690 O O . ALA A 1 91 ? 13.530 10.776 3.458 1.00 89.50 91 ALA A O 1
ATOM 691 N N . VAL A 1 92 ? 12.238 9.684 1.979 1.00 86.88 92 VAL A N 1
ATOM 692 C CA . VAL A 1 92 ? 12.258 10.750 0.964 1.00 86.88 92 VAL A CA 1
ATOM 693 C C . VAL A 1 92 ? 11.601 12.020 1.495 1.00 86.88 92 VAL A C 1
ATOM 695 O O . VAL A 1 92 ? 12.198 13.091 1.399 1.00 86.88 92 VAL A O 1
ATOM 698 N N . VAL A 1 93 ? 10.429 11.916 2.124 1.00 87.19 93 VAL A N 1
ATOM 699 C CA . VAL A 1 93 ? 9.743 13.066 2.735 1.00 87.19 93 VAL A CA 1
ATOM 700 C C . VAL A 1 93 ? 10.606 13.699 3.833 1.00 87.19 93 VAL A C 1
ATOM 702 O O . VAL A 1 93 ? 10.719 14.922 3.903 1.00 87.19 93 VAL A O 1
ATOM 705 N N . SER A 1 94 ? 11.283 12.892 4.656 1.00 89.06 94 SER A N 1
ATOM 706 C CA . SER A 1 94 ? 12.214 13.387 5.679 1.00 89.06 94 SER A CA 1
ATOM 707 C C . SER A 1 94 ? 13.400 14.147 5.078 1.00 89.06 94 SER A C 1
ATOM 709 O O . SER A 1 94 ? 13.749 15.227 5.559 1.00 89.06 94 SER A O 1
ATOM 711 N N . MET A 1 95 ? 14.005 13.623 4.008 1.00 88.50 95 MET A N 1
ATOM 712 C CA . MET A 1 95 ? 15.100 14.295 3.300 1.00 88.50 95 MET A CA 1
ATOM 713 C C . MET A 1 95 ? 14.647 15.612 2.672 1.00 88.50 95 MET A C 1
ATOM 715 O O . MET A 1 95 ? 15.334 16.619 2.827 1.00 88.50 95 MET A O 1
ATOM 719 N N . VAL A 1 96 ? 13.476 15.626 2.030 1.00 86.25 96 VAL A N 1
ATOM 720 C CA . VAL A 1 96 ? 12.881 16.845 1.463 1.00 86.25 96 VAL A CA 1
ATOM 721 C C . VAL A 1 96 ? 12.660 17.886 2.560 1.00 86.25 96 VAL A C 1
ATOM 723 O O . VAL A 1 96 ? 13.084 19.027 2.407 1.00 86.25 96 VAL A O 1
ATOM 726 N N . ASN A 1 97 ? 12.101 17.489 3.705 1.00 86.56 97 ASN A N 1
ATOM 727 C CA . ASN A 1 97 ? 11.885 18.389 4.841 1.00 86.56 97 ASN A CA 1
ATOM 728 C C . ASN A 1 97 ? 13.188 18.939 5.438 1.00 86.56 97 ASN A C 1
ATOM 730 O O . ASN A 1 97 ? 13.198 20.066 5.924 1.00 86.56 97 ASN A O 1
ATOM 734 N N . LYS A 1 98 ? 14.279 18.166 5.431 1.00 87.31 98 LYS A N 1
ATOM 735 C CA . LYS A 1 98 ? 15.601 18.647 5.865 1.00 87.31 98 LYS A CA 1
ATOM 736 C C . LYS A 1 98 ? 16.209 19.611 4.848 1.00 87.31 98 LYS A C 1
ATOM 738 O O . LYS A 1 98 ? 16.733 20.639 5.252 1.00 87.31 98 LYS A O 1
ATOM 743 N N . GLY A 1 99 ? 16.103 19.301 3.555 1.00 80.88 99 GLY A N 1
ATOM 744 C CA . GLY A 1 99 ? 16.613 20.144 2.472 1.00 80.88 99 GLY A CA 1
ATOM 745 C C . GLY A 1 99 ? 15.876 21.478 2.337 1.00 80.88 99 GLY A C 1
ATOM 746 O O . GLY A 1 99 ? 16.510 22.485 2.076 1.00 80.88 99 GLY A O 1
ATOM 747 N N . LEU A 1 100 ? 14.562 21.509 2.585 1.00 71.62 100 LEU A N 1
ATOM 748 C CA . LEU A 1 100 ? 13.755 22.741 2.614 1.00 71.62 100 LEU A CA 1
ATOM 749 C C . LEU A 1 100 ? 14.037 23.648 3.821 1.00 71.62 100 LEU A C 1
ATOM 751 O O . LEU A 1 100 ? 13.575 24.785 3.845 1.00 71.62 100 LEU A O 1
ATOM 755 N N . ARG A 1 101 ? 14.719 23.130 4.847 1.00 66.56 101 ARG A N 1
ATOM 756 C CA . ARG A 1 101 ? 15.076 23.871 6.065 1.00 66.56 101 ARG A CA 1
ATOM 757 C C . ARG A 1 101 ? 16.520 24.384 6.058 1.00 66.56 101 ARG A C 1
ATOM 759 O O . ARG A 1 101 ? 16.876 25.096 6.995 1.00 66.56 101 ARG A O 1
ATOM 766 N N . ALA A 1 102 ? 17.331 23.978 5.081 1.00 55.34 102 ALA A N 1
ATOM 767 C CA . ALA A 1 102 ? 18.694 24.463 4.862 1.00 55.34 102 ALA A CA 1
ATOM 768 C C . ALA A 1 102 ? 18.675 25.687 3.939 1.00 55.34 102 ALA A C 1
ATOM 770 O O . ALA A 1 102 ? 19.534 26.569 4.146 1.00 55.34 102 ALA A O 1
#

Secondary structure (DSSP, 8-state):
--HHHHHHHHHHHHHHHHHHHHHHHHHTT-HHHHTTSHHHHHTHHHHHHHHHHHHHT--GGGGGT---SSHHHHHHHHHHHHHHTHHHHHHHHHHHHHHTT-

Organism: NCBI:txid449393

Sequence (102 aa):
MYTLGAILLLAVLLGGVVEVIDSVLELAKVKAIVTKLPVIGAHWALIISILMVWLLKSYPAGGWGLVFENKWENVVVNGAIIYGSIPLKDAVVSMVNKGLRA

pLDDT: mean 83.86, std 7.33, range [55.34, 91.31]